Protein AF-A0A961PXK4-F1 (afdb_monomer)

pLDDT: mean 90.08, std 11.44, range [43.88, 98.19]

Solvent-accessible surface area (backbone atoms only — not comparable to full-atom values): 4349 Å² total; per-residue (Å²): 134,84,80,75,81,80,81,84,82,68,64,86,84,44,84,63,66,67,38,72,91,49,64,71,25,66,85,69,33,82,92,66,84,82,86,86,77,82,84,48,74,78,72,75,53,79,89,79,85,56,99,78,74,63,57,102,88,106

Sequence (58 aa):
MTGSEFFQRDRTLHPPALTPNYKTSVKRSPQHALLSLECSMSEMTGPRFGHGDLGPLD

Secondary structure (DSSP, 8-state):
--PPPPPPP-TTSSPPS--TTSGGGGGTS-SSPPPP----HHHH------TTSS-TT-

Radius of gyration: 17.52 Å; Cα contacts (8 Å, |Δi|>4): 19; chains: 1; bounding box: 36×32×42 Å

Mean predicted aligned error: 5.85 Å

Structure (mmCIF, N/CA/C/O backbone):
data_AF-A0A961PXK4-F1
#
_entry.id   AF-A0A961PXK4-F1
#
loop_
_atom_site.group_PDB
_atom_site.id
_atom_site.type_symbol
_atom_site.label_atom_id
_atom_site.label_alt_id
_atom_site.label_comp_id
_atom_site.label_asym_id
_atom_site.label_entity_id
_atom_site.label_seq_id
_atom_site.pdbx_PDB_ins_code
_atom_site.Cartn_x
_atom_site.Cartn_y
_atom_site.Cartn_z
_atom_site.occupancy
_atom_site.B_iso_or_equiv
_atom_site.auth_seq_id
_atom_site.auth_comp_id
_atom_site.auth_asym_id
_atom_site.auth_atom_id
_atom_site.pdbx_PDB_model_num
ATOM 1 N N . MET A 1 1 ? 17.899 18.698 -7.245 1.00 43.88 1 MET A N 1
ATOM 2 C CA . MET A 1 1 ? 16.505 18.363 -7.590 1.00 43.88 1 MET A CA 1
ATOM 3 C C . MET A 1 1 ? 15.881 17.806 -6.320 1.00 43.88 1 MET A C 1
ATOM 5 O O . MET A 1 1 ? 16.100 16.649 -6.000 1.00 43.88 1 MET A O 1
ATOM 9 N N . THR A 1 2 ? 15.277 18.658 -5.498 1.00 45.72 2 THR A N 1
ATOM 10 C CA . THR A 1 2 ? 14.564 18.216 -4.293 1.00 45.72 2 THR A CA 1
ATOM 11 C C . THR A 1 2 ? 13.290 17.532 -4.772 1.00 45.72 2 THR A C 1
ATOM 13 O O . THR A 1 2 ? 12.377 18.215 -5.230 1.00 45.72 2 THR A O 1
ATOM 16 N N . GLY A 1 3 ? 13.274 16.198 -4.794 1.00 59.34 3 GLY A N 1
ATOM 17 C CA . GLY A 1 3 ? 12.054 15.453 -5.089 1.00 59.34 3 GLY A CA 1
ATOM 18 C C . GLY A 1 3 ? 11.006 15.843 -4.055 1.00 59.34 3 GLY A C 1
ATOM 19 O O . GLY A 1 3 ? 11.244 15.688 -2.861 1.00 59.34 3 GLY A O 1
ATOM 20 N N . SER A 1 4 ? 9.912 16.451 -4.502 1.00 74.00 4 SER A N 1
ATOM 21 C CA . SER A 1 4 ? 8.783 16.767 -3.635 1.00 74.00 4 SER A CA 1
ATOM 22 C C . SER A 1 4 ? 8.154 15.467 -3.143 1.00 74.00 4 SER A C 1
ATOM 24 O O . SER A 1 4 ? 7.956 14.548 -3.938 1.00 74.00 4 SER A O 1
ATOM 26 N N . GLU A 1 5 ? 7.815 15.414 -1.860 1.00 85.31 5 GLU A N 1
ATOM 27 C CA . GLU A 1 5 ? 7.063 14.309 -1.271 1.00 85.31 5 GLU A CA 1
ATOM 28 C C . GLU A 1 5 ? 5.724 14.080 -2.001 1.00 85.31 5 GLU A C 1
ATOM 30 O O . GLU A 1 5 ? 5.114 15.015 -2.531 1.00 85.31 5 GLU A O 1
ATOM 35 N N . PHE A 1 6 ? 5.264 12.828 -2.051 1.00 90.12 6 PHE A N 1
ATOM 36 C CA . PHE A 1 6 ? 3.947 12.500 -2.595 1.00 90.12 6 PHE A CA 1
ATOM 37 C C . PHE A 1 6 ? 2.827 12.975 -1.661 1.00 90.12 6 PHE A C 1
ATOM 39 O O . PHE A 1 6 ? 2.969 12.975 -0.442 1.00 90.12 6 PHE A O 1
ATOM 46 N N . PHE A 1 7 ? 1.663 13.315 -2.219 1.00 93.06 7 PHE A N 1
ATOM 47 C CA . PHE A 1 7 ? 0.497 13.647 -1.399 1.00 93.06 7 PHE A CA 1
ATOM 48 C C . PHE A 1 7 ? 0.018 12.450 -0.572 1.00 93.06 7 PHE A C 1
ATOM 50 O O . PHE A 1 7 ? 0.008 11.306 -1.039 1.00 93.06 7 PHE A O 1
ATOM 57 N N . GLN A 1 8 ? -0.464 12.738 0.638 1.00 93.56 8 GLN A N 1
ATOM 58 C CA . GLN A 1 8 ? -1.035 11.720 1.506 1.00 93.56 8 GLN A CA 1
ATOM 59 C C . GLN A 1 8 ? -2.293 11.112 0.879 1.00 93.56 8 GLN A C 1
ATOM 61 O O . GLN A 1 8 ? -3.180 11.821 0.402 1.00 93.56 8 GLN A O 1
ATOM 66 N N . ARG A 1 9 ? -2.386 9.778 0.905 1.00 94.56 9 ARG A N 1
ATOM 67 C CA . ARG A 1 9 ? -3.541 9.066 0.344 1.00 94.56 9 ARG A CA 1
ATOM 68 C C . ARG A 1 9 ? -4.804 9.318 1.163 1.00 94.56 9 ARG A C 1
ATOM 70 O O . ARG A 1 9 ? -4.856 8.964 2.342 1.00 94.56 9 ARG A O 1
ATOM 77 N N . ASP A 1 10 ? -5.853 9.793 0.499 1.00 96.38 10 ASP A N 1
ATOM 78 C CA . ASP A 1 10 ? -7.212 9.750 1.034 1.00 96.38 10 ASP A CA 1
ATOM 79 C C . ASP A 1 10 ? -7.770 8.324 0.919 1.00 96.38 10 A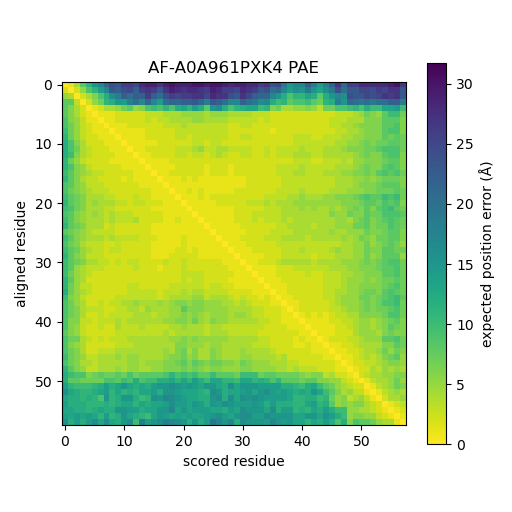SP A C 1
ATOM 81 O O . ASP A 1 10 ? -8.091 7.826 -0.161 1.00 96.38 10 ASP A O 1
ATOM 85 N N . ARG A 1 11 ? -7.872 7.640 2.060 1.00 95.19 11 ARG A N 1
ATOM 86 C CA . ARG A 1 11 ? -8.341 6.250 2.124 1.00 95.19 11 ARG A CA 1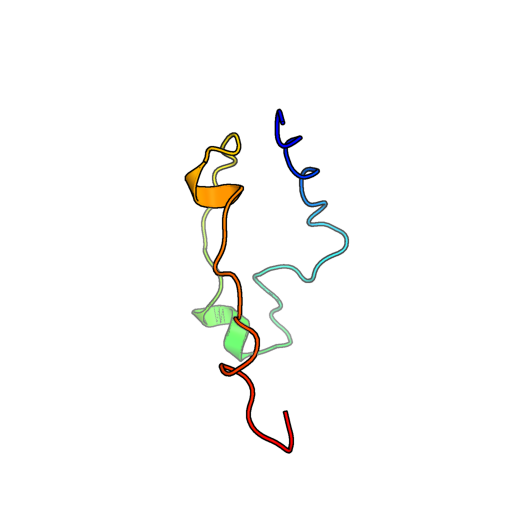
ATOM 87 C C . ARG A 1 11 ? -9.856 6.112 1.997 1.00 95.19 11 ARG A C 1
ATOM 89 O O . ARG A 1 11 ? -10.319 4.986 1.875 1.00 95.19 11 ARG A O 1
ATOM 96 N N . THR A 1 12 ? -10.614 7.209 2.015 1.00 96.50 12 THR A N 1
ATOM 97 C CA . THR A 1 12 ? -12.073 7.177 1.818 1.00 96.50 12 THR A CA 1
ATOM 98 C C . THR A 1 12 ? -12.455 7.004 0.348 1.00 96.50 12 THR A C 1
ATOM 100 O O . THR A 1 12 ? -13.518 6.466 0.049 1.00 96.50 12 THR A O 1
ATOM 103 N N . LEU A 1 13 ? -11.557 7.389 -0.566 1.00 97.88 13 LEU A N 1
ATOM 104 C CA . LEU A 1 13 ? -11.718 7.201 -2.010 1.00 97.88 13 LEU A CA 1
ATOM 105 C C . LEU A 1 13 ? -11.397 5.768 -2.465 1.00 97.88 13 LEU A C 1
ATOM 107 O O . LEU A 1 13 ? -11.800 5.348 -3.548 1.00 97.88 13 LEU A O 1
ATOM 111 N N . HIS A 1 14 ? -10.659 5.014 -1.650 1.00 96.69 14 HIS A N 1
ATOM 112 C CA . HIS A 1 14 ? -10.268 3.633 -1.920 1.00 96.69 14 HIS A CA 1
ATOM 113 C C . HIS A 1 14 ? -11.176 2.643 -1.173 1.00 96.69 14 HIS A C 1
ATOM 115 O O . HIS A 1 14 ? -11.755 2.988 -0.142 1.00 96.69 14 HIS A O 1
ATOM 121 N N . PRO A 1 15 ? -11.302 1.386 -1.643 1.00 97.00 15 PRO A N 1
ATOM 122 C CA . PRO A 1 15 ? -12.066 0.382 -0.916 1.00 97.00 15 PRO A CA 1
ATOM 123 C C . PRO A 1 15 ? -11.441 0.111 0.463 1.00 97.00 15 PRO A C 1
ATOM 125 O O . PRO A 1 15 ? -10.211 0.053 0.585 1.00 97.00 15 PRO A O 1
ATOM 128 N N . PRO A 1 16 ? -12.259 -0.111 1.506 1.00 96.94 16 PRO A N 1
ATOM 129 C CA . PRO A 1 16 ? -11.741 -0.485 2.810 1.00 96.94 16 PRO A CA 1
ATOM 130 C C . PRO A 1 16 ? -11.086 -1.867 2.743 1.00 96.94 16 PRO A C 1
ATOM 132 O O . PRO A 1 16 ? -11.492 -2.737 1.971 1.00 96.94 16 PRO A O 1
ATOM 135 N N . ALA A 1 17 ? -10.086 -2.098 3.597 1.00 97.25 17 ALA A N 1
ATOM 136 C CA . ALA A 1 17 ? -9.384 -3.380 3.628 1.00 97.25 17 ALA A CA 1
ATOM 137 C C . ALA A 1 17 ? -10.319 -4.552 3.984 1.00 97.25 17 ALA A C 1
ATOM 139 O O . ALA A 1 17 ? -10.165 -5.655 3.459 1.00 97.25 17 ALA A O 1
ATOM 140 N N . LEU A 1 18 ? -11.308 -4.307 4.852 1.00 97.62 18 LEU A N 1
ATOM 141 C CA . LEU A 1 18 ? -12.373 -5.251 5.172 1.00 97.62 18 LEU A CA 1
ATOM 142 C C . LEU A 1 18 ? -13.645 -4.892 4.395 1.00 97.62 18 LEU A C 1
ATOM 144 O O . LEU A 1 18 ? -14.312 -3.905 4.694 1.00 97.62 18 LEU A O 1
ATOM 148 N N . T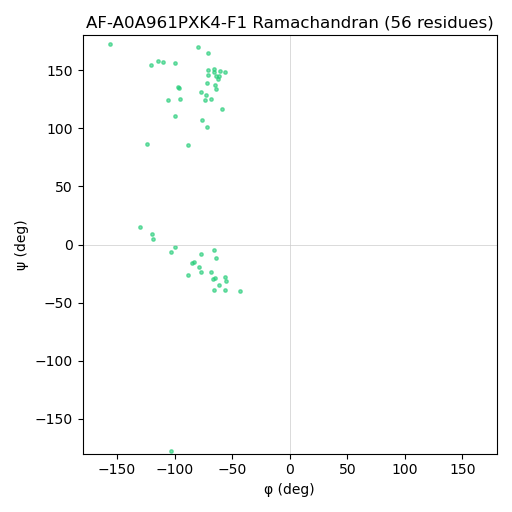HR A 1 19 ? -14.003 -5.737 3.433 1.00 97.69 19 THR A N 1
ATOM 149 C CA . THR A 1 19 ? -15.246 -5.673 2.657 1.00 97.69 19 THR A CA 1
ATOM 150 C C . THR A 1 19 ? -15.991 -7.006 2.804 1.00 97.69 19 THR A C 1
ATOM 152 O O . THR A 1 19 ? -15.826 -7.885 1.969 1.00 97.69 19 THR A O 1
ATOM 155 N N . PRO A 1 20 ? -16.824 -7.210 3.847 1.00 96.50 20 PRO A N 1
ATOM 156 C CA . PRO A 1 20 ? -17.354 -8.537 4.205 1.00 96.50 20 PRO A CA 1
ATOM 157 C C . PRO A 1 20 ? -18.097 -9.275 3.081 1.00 96.50 20 PRO A C 1
ATOM 159 O O . PRO A 1 20 ? -18.031 -10.501 2.994 1.00 96.50 20 PRO A O 1
ATOM 162 N N . ASN A 1 21 ? -18.758 -8.530 2.189 1.00 97.88 21 ASN A N 1
ATOM 163 C CA . ASN A 1 21 ? -19.432 -9.086 1.013 1.00 97.88 21 ASN A CA 1
ATOM 164 C C . ASN A 1 21 ? -18.438 -9.714 0.017 1.00 97.88 21 ASN A C 1
ATOM 166 O O . ASN A 1 21 ? -18.766 -10.687 -0.663 1.00 97.88 21 ASN A O 1
ATOM 170 N N . TYR A 1 22 ? -17.202 -9.212 -0.031 1.00 97.75 22 TYR A N 1
ATOM 171 C CA . TYR A 1 22 ? -16.090 -9.827 -0.742 1.00 97.75 22 TYR A CA 1
ATOM 172 C C . TYR A 1 22 ? -15.365 -10.822 0.172 1.00 97.75 22 TYR A C 1
ATOM 174 O O . TYR A 1 22 ? -14.373 -10.521 0.833 1.00 97.75 22 TYR A O 1
ATOM 182 N N . LYS A 1 23 ? -15.885 -12.052 0.196 1.00 97.56 23 LYS A N 1
ATOM 183 C CA . LYS A 1 23 ? -15.557 -13.120 1.161 1.00 97.56 23 LYS A CA 1
ATOM 184 C C . LYS A 1 23 ? -14.067 -13.285 1.482 1.00 97.56 23 LYS A C 1
ATOM 186 O O . LYS A 1 23 ? -13.709 -13.526 2.633 1.00 97.56 23 LYS A O 1
ATOM 191 N N . THR A 1 24 ? -13.186 -13.170 0.490 1.00 97.75 24 THR A N 1
ATOM 192 C CA . THR A 1 24 ? -11.742 -13.352 0.692 1.00 97.75 24 THR A CA 1
ATOM 193 C C . THR A 1 24 ? -11.102 -12.253 1.540 1.00 97.75 24 THR A C 1
ATOM 195 O O . THR A 1 24 ? -10.071 -12.516 2.157 1.00 97.75 24 THR A O 1
ATOM 198 N N . SER A 1 25 ? -11.690 -11.052 1.622 1.00 98.00 25 SER A N 1
ATOM 199 C CA . SER A 1 25 ? -11.148 -9.959 2.438 1.00 98.00 25 SER A CA 1
ATOM 200 C C . SER A 1 25 ? -11.207 -10.277 3.934 1.00 98.00 25 SER A C 1
ATOM 202 O O . SER A 1 25 ? -10.343 -9.837 4.678 1.00 98.00 25 SER A O 1
ATOM 204 N N . VAL A 1 26 ? -12.187 -11.070 4.386 1.00 97.81 26 VAL A N 1
ATOM 205 C CA . VAL A 1 26 ? -12.442 -11.344 5.814 1.00 97.81 26 VAL A CA 1
ATOM 206 C C . VAL A 1 26 ? -11.215 -11.917 6.526 1.00 97.81 26 VAL A C 1
ATOM 208 O O . VAL A 1 26 ? -10.936 -11.571 7.670 1.00 97.81 26 VAL A O 1
ATOM 211 N N . LYS A 1 27 ? -10.468 -12.799 5.855 1.00 98.19 27 LYS A N 1
ATOM 212 C CA . LYS A 1 27 ? -9.248 -13.415 6.403 1.00 98.19 27 LYS A CA 1
ATOM 213 C C . LYS A 1 27 ? -7.958 -12.752 5.916 1.00 98.19 27 LYS A C 1
ATOM 215 O O . LYS A 1 27 ? -6.884 -13.171 6.328 1.00 98.19 27 LYS A O 1
ATOM 220 N N . ARG A 1 28 ? -8.053 -11.747 5.039 1.00 97.75 28 ARG A N 1
ATOM 221 C CA . ARG A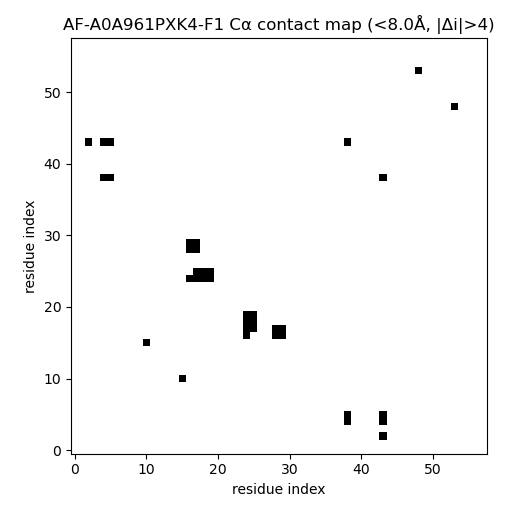 1 28 ? -6.908 -11.061 4.414 1.00 97.75 28 ARG A CA 1
ATOM 222 C C . ARG A 1 28 ? -6.861 -9.561 4.724 1.00 97.75 28 ARG A C 1
ATOM 224 O O . ARG A 1 28 ? -6.051 -8.853 4.135 1.00 97.75 28 ARG A O 1
ATOM 231 N N . SER A 1 29 ? -7.701 -9.077 5.639 1.00 97.69 29 SER A N 1
ATOM 232 C CA . SER A 1 29 ? -7.686 -7.694 6.111 1.00 97.69 29 SER A CA 1
ATOM 233 C C . SER A 1 29 ? -6.901 -7.566 7.426 1.00 97.69 29 SER A C 1
ATOM 235 O O . SER A 1 29 ? -7.118 -8.375 8.340 1.00 97.69 29 SER A O 1
ATOM 237 N N . PRO A 1 30 ? -6.034 -6.548 7.573 1.00 97.75 30 PRO A N 1
ATOM 238 C CA . PRO A 1 30 ? -5.407 -6.232 8.853 1.00 97.75 30 PRO A CA 1
ATOM 239 C C . PRO A 1 30 ? -6.467 -5.873 9.905 1.00 97.75 30 PRO A C 1
ATOM 241 O O . PRO A 1 30 ? -7.522 -5.336 9.572 1.00 97.75 30 PRO A O 1
ATOM 244 N N . GLN A 1 31 ? -6.178 -6.178 11.173 1.00 97.56 31 GLN A N 1
ATOM 245 C CA . GLN A 1 31 ? -7.089 -5.939 12.307 1.00 97.56 31 GLN A CA 1
ATOM 246 C C . GLN A 1 31 ? -6.706 -4.711 13.150 1.00 97.56 31 GLN A C 1
ATOM 248 O O . GLN A 1 31 ? -7.445 -4.314 14.045 1.00 97.56 31 GLN A O 1
ATOM 253 N N . HIS A 1 32 ? -5.560 -4.095 12.857 1.00 97.81 32 HIS A N 1
ATOM 254 C CA . HIS A 1 32 ? -5.085 -2.878 13.510 1.00 97.81 32 HIS A CA 1
ATOM 255 C C . HIS A 1 32 ? -5.031 -1.721 12.515 1.00 97.81 32 HIS A C 1
ATOM 257 O O . HIS A 1 32 ? -4.956 -1.928 11.300 1.00 97.81 32 HIS A O 1
ATOM 263 N N . ALA A 1 33 ? -5.057 -0.497 13.042 1.00 97.00 33 ALA A N 1
ATOM 264 C CA . ALA A 1 33 ? -4.873 0.700 12.237 1.00 97.00 33 ALA A CA 1
ATOM 265 C C . ALA A 1 33 ? -3.487 0.702 11.573 1.00 97.00 33 ALA A C 1
ATOM 267 O O . ALA A 1 33 ? -2.501 0.239 12.146 1.00 97.00 33 ALA A O 1
ATOM 268 N N . LEU A 1 34 ? -3.417 1.243 10.359 1.00 96.81 34 LEU A N 1
ATOM 269 C CA . LEU A 1 34 ? -2.150 1.432 9.659 1.00 96.81 34 LEU A CA 1
ATOM 270 C C . LEU A 1 34 ? -1.359 2.565 10.321 1.00 96.81 34 LEU A C 1
ATOM 272 O O . LEU A 1 34 ? -1.929 3.612 10.632 1.00 96.81 34 LEU A O 1
ATOM 276 N N . LEU A 1 35 ? -0.050 2.373 10.461 1.00 96.12 35 LEU A N 1
ATOM 277 C CA . LEU A 1 35 ? 0.870 3.417 10.902 1.00 96.12 35 LEU A CA 1
ATOM 278 C C . LEU A 1 35 ? 1.143 4.380 9.740 1.00 96.12 35 LEU A C 1
ATOM 280 O O . LEU A 1 35 ? 1.428 3.942 8.625 1.00 96.12 35 LEU A O 1
ATOM 284 N N . SER A 1 36 ? 1.032 5.680 9.998 1.00 94.50 36 SER A N 1
ATOM 285 C CA . SER A 1 36 ? 1.384 6.728 9.036 1.00 94.50 36 SER A CA 1
ATOM 286 C C . SER A 1 36 ? 2.814 7.182 9.304 1.00 94.50 36 SER A C 1
ATOM 288 O O . SER A 1 36 ? 3.124 7.556 10.433 1.00 94.50 36 SER A O 1
ATOM 290 N N . LEU A 1 37 ? 3.664 7.133 8.281 1.00 93.38 37 LEU A N 1
ATOM 291 C CA . LEU A 1 37 ? 5.071 7.533 8.332 1.00 93.38 37 LEU A CA 1
ATOM 292 C C . LEU A 1 37 ? 5.317 8.660 7.323 1.00 93.38 37 LEU A C 1
ATOM 294 O O . LEU A 1 37 ? 4.586 8.764 6.337 1.00 93.38 37 LEU A O 1
ATOM 298 N N . GLU A 1 38 ? 6.337 9.476 7.577 1.00 91.31 38 GLU A N 1
ATOM 299 C CA . GLU A 1 38 ? 6.853 10.465 6.620 1.00 91.31 38 GLU A CA 1
ATOM 300 C C . GLU A 1 38 ? 7.587 9.752 5.475 1.00 91.31 38 GLU A C 1
ATOM 302 O O . GLU A 1 38 ? 8.206 8.705 5.698 1.00 91.31 38 GLU A O 1
ATOM 307 N N . CYS A 1 39 ? 7.531 10.283 4.248 1.00 91.75 39 CYS A N 1
ATOM 308 C CA . CYS A 1 39 ? 8.233 9.652 3.132 1.00 91.75 39 CYS A CA 1
ATOM 309 C C . CYS A 1 39 ? 9.744 9.861 3.240 1.00 91.75 39 CYS A C 1
ATOM 311 O O . CYS A 1 39 ? 10.243 10.985 3.310 1.00 91.75 39 CYS A O 1
ATOM 313 N 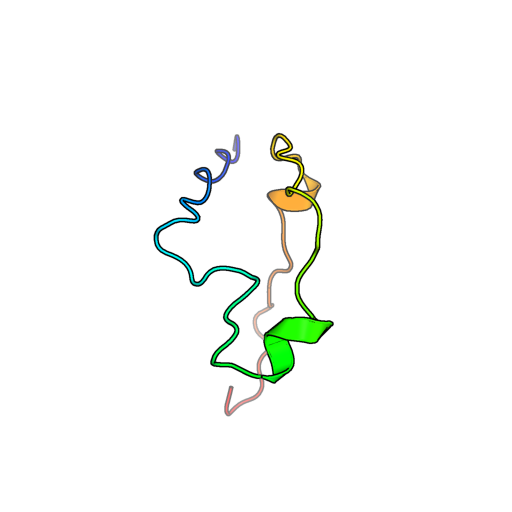N . SER A 1 40 ? 10.493 8.768 3.144 1.00 90.75 40 SER A N 1
ATOM 314 C CA . SER A 1 40 ? 11.943 8.789 3.004 1.00 90.75 40 SER A CA 1
ATOM 315 C C . SER A 1 40 ? 12.356 8.494 1.557 1.00 90.75 40 SER A C 1
ATOM 317 O O . SER A 1 40 ? 11.530 8.283 0.665 1.00 90.75 40 SER A O 1
ATOM 319 N N . MET A 1 41 ? 13.667 8.441 1.303 1.00 92.19 41 MET A N 1
ATOM 320 C CA . MET A 1 41 ? 14.206 8.021 0.003 1.00 92.19 41 MET A CA 1
ATOM 321 C C . MET A 1 41 ? 13.717 6.627 -0.422 1.00 92.19 41 MET A C 1
ATOM 323 O O . MET A 1 41 ? 13.613 6.368 -1.621 1.00 92.19 41 MET A O 1
ATOM 327 N N . SER A 1 42 ? 13.398 5.752 0.535 1.00 92.31 42 SER A N 1
ATOM 328 C CA . SER A 1 42 ? 12.909 4.395 0.268 1.00 92.31 42 SER A CA 1
ATOM 329 C C . SER A 1 42 ? 11.538 4.403 -0.412 1.00 92.31 42 SER A C 1
ATOM 331 O O . SER A 1 42 ? 11.303 3.618 -1.322 1.00 92.31 42 SER A O 1
ATOM 333 N N . GLU A 1 43 ? 10.643 5.305 -0.002 1.00 92.62 43 GLU A N 1
ATOM 334 C CA . GLU A 1 43 ? 9.285 5.425 -0.542 1.00 92.62 43 GLU A CA 1
ATOM 335 C C . GLU A 1 43 ? 9.220 6.349 -1.764 1.00 92.62 43 GLU A C 1
ATOM 337 O O . GLU A 1 43 ? 8.330 6.210 -2.603 1.00 92.62 43 GLU A O 1
ATOM 342 N N . MET A 1 44 ? 10.148 7.306 -1.865 1.00 92.38 44 MET A N 1
ATOM 343 C CA . MET A 1 44 ? 10.182 8.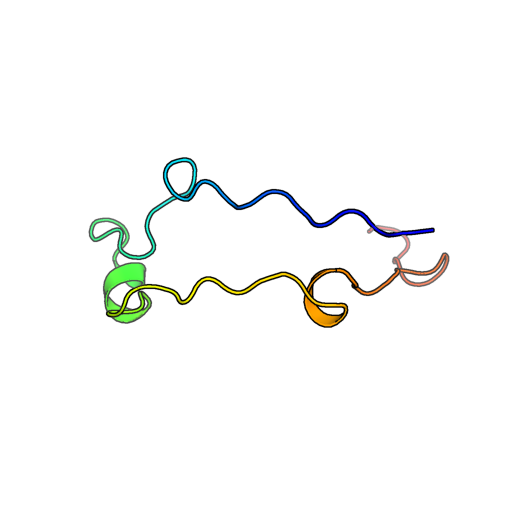281 -2.960 1.00 92.38 44 MET A CA 1
ATOM 344 C C . MET A 1 44 ? 10.858 7.766 -4.231 1.00 92.38 44 MET A C 1
ATOM 346 O O . MET A 1 44 ? 10.735 8.386 -5.288 1.00 92.38 44 MET A O 1
ATOM 350 N N . THR A 1 45 ? 11.595 6.662 -4.146 1.00 92.19 45 THR A N 1
ATOM 351 C CA . THR A 1 45 ? 12.299 6.081 -5.290 1.00 92.19 45 THR A CA 1
ATOM 352 C C . THR A 1 45 ? 11.669 4.760 -5.718 1.00 92.19 45 THR A C 1
ATOM 354 O O . THR A 1 45 ? 10.967 4.096 -4.962 1.00 92.19 45 THR A O 1
ATOM 357 N N . GLY A 1 46 ? 11.895 4.386 -6.973 1.00 90.25 46 GLY A N 1
ATOM 358 C CA . GLY A 1 46 ? 11.423 3.135 -7.553 1.00 90.25 46 GLY A CA 1
ATO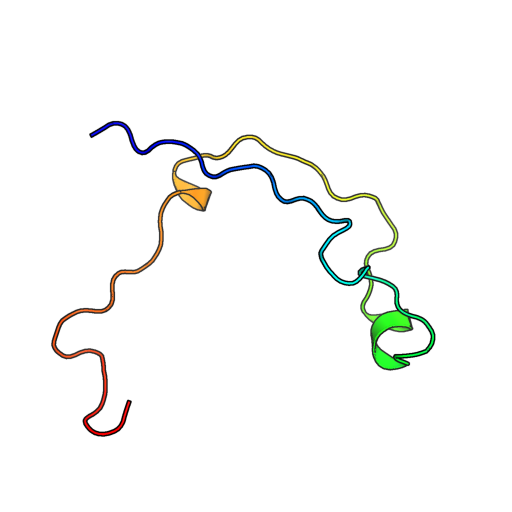M 359 C C . GLY A 1 46 ? 12.297 2.734 -8.742 1.00 90.25 46 GLY A C 1
ATOM 360 O O . GLY A 1 46 ? 13.168 3.510 -9.152 1.00 90.25 46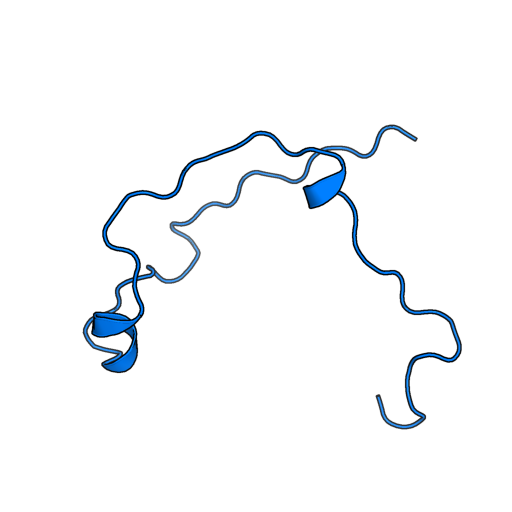 GLY A O 1
ATOM 361 N N . PRO A 1 47 ? 12.104 1.530 -9.299 1.00 91.62 47 PRO A N 1
ATOM 362 C CA . PRO A 1 47 ? 12.874 1.081 -10.448 1.00 91.62 47 PRO A CA 1
ATOM 363 C C . PRO A 1 47 ? 12.557 1.928 -11.684 1.00 91.62 47 PRO A C 1
ATOM 365 O O . PRO A 1 47 ? 11.432 2.387 -11.884 1.00 91.62 47 PRO A O 1
ATOM 368 N N . ARG A 1 48 ? 13.558 2.093 -12.548 1.00 89.06 48 ARG A N 1
ATOM 369 C CA . ARG A 1 48 ? 13.379 2.618 -13.901 1.00 89.06 48 ARG A CA 1
ATOM 370 C C . ARG A 1 48 ? 13.512 1.452 -14.873 1.00 89.06 48 ARG A C 1
ATOM 372 O O . ARG A 1 48 ? 14.557 0.813 -14.885 1.00 89.06 48 ARG A O 1
ATOM 379 N N . PHE A 1 49 ? 12.499 1.242 -15.706 1.00 88.00 49 PHE A N 1
ATOM 380 C CA . PHE A 1 49 ? 12.607 0.356 -16.863 1.00 88.00 49 PHE A CA 1
ATOM 381 C C . PHE A 1 49 ? 13.453 1.038 -17.944 1.00 88.00 49 PHE A C 1
ATOM 383 O O . PHE A 1 49 ? 13.200 2.189 -18.316 1.00 88.00 49 PHE A O 1
ATOM 390 N N . GLY A 1 50 ? 14.511 0.365 -18.385 1.00 86.75 50 GLY A N 1
ATOM 391 C CA . GLY A 1 50 ? 15.377 0.794 -19.472 1.00 86.75 50 GLY A CA 1
ATOM 392 C C . GLY A 1 50 ? 14.770 0.509 -20.845 1.00 86.75 50 GLY A C 1
ATOM 393 O O . GLY A 1 50 ? 13.788 -0.211 -20.991 1.00 86.75 50 GLY A O 1
ATOM 394 N N . HIS A 1 51 ? 15.398 1.055 -21.885 1.00 83.69 51 HIS A N 1
ATOM 395 C CA . HIS A 1 51 ? 14.900 0.997 -23.265 1.00 83.69 51 HIS A CA 1
ATOM 396 C C . HIS A 1 51 ? 14.823 -0.419 -23.869 1.00 83.69 51 HIS A C 1
ATOM 398 O O . HIS A 1 51 ? 14.263 -0.571 -24.948 1.00 83.69 51 HIS A O 1
ATOM 404 N N . GLY A 1 52 ? 15.406 -1.432 -23.220 1.00 85.25 52 GLY A N 1
ATOM 405 C CA . GLY A 1 52 ? 15.397 -2.826 -23.678 1.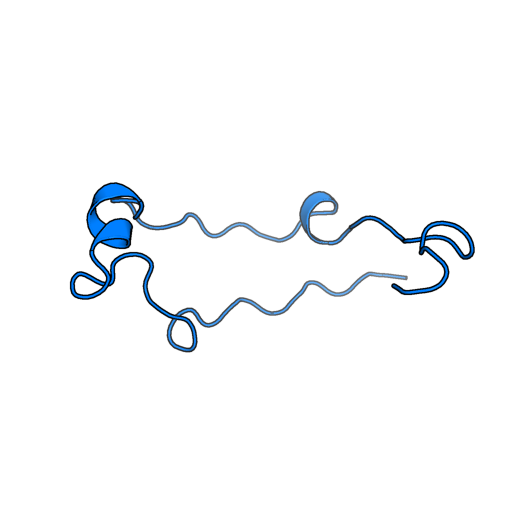00 85.25 52 GLY A CA 1
ATOM 406 C C . GLY A 1 52 ? 14.709 -3.801 -22.721 1.00 85.25 52 GLY A C 1
ATOM 407 O O . GLY A 1 52 ? 14.765 -5.000 -22.967 1.00 85.25 52 GLY A O 1
ATOM 408 N N . ASP A 1 53 ? 14.102 -3.307 -21.638 1.00 80.50 53 ASP A N 1
ATOM 409 C CA . ASP A 1 53 ? 13.523 -4.164 -20.593 1.00 80.50 53 ASP A CA 1
ATOM 410 C C . ASP A 1 53 ? 12.092 -4.615 -20.921 1.00 80.50 53 ASP A C 1
ATOM 412 O O . ASP A 1 53 ? 11.592 -5.561 -20.315 1.00 80.50 53 ASP A O 1
ATOM 416 N N . LEU A 1 54 ? 11.440 -3.951 -21.882 1.00 82.31 54 LEU A N 1
ATOM 417 C CA . LEU A 1 54 ? 10.092 -4.277 -22.342 1.00 82.31 54 LEU A CA 1
ATOM 418 C C . LEU A 1 54 ? 10.170 -5.166 -23.588 1.00 82.31 54 LEU A C 1
ATOM 420 O O . LEU A 1 54 ? 10.961 -4.920 -24.504 1.00 82.31 54 LEU A O 1
ATOM 424 N N . GLY A 1 55 ? 9.360 -6.224 -23.611 1.00 82.06 55 GLY A N 1
ATOM 425 C CA . GLY A 1 55 ? 9.265 -7.124 -24.757 1.00 82.06 55 GLY A CA 1
ATOM 426 C C . GLY A 1 55 ? 8.564 -6.462 -25.953 1.00 82.06 55 GLY A C 1
ATOM 427 O O . GLY A 1 55 ? 7.876 -5.462 -25.799 1.00 82.06 55 GLY A O 1
ATOM 428 N N . PRO A 1 56 ? 8.665 -7.031 -27.165 1.00 79.50 56 PRO A N 1
ATOM 429 C CA . PRO A 1 56 ? 8.092 -6.435 -28.378 1.00 79.50 56 PRO A CA 1
ATOM 430 C C . PRO A 1 56 ? 6.550 -6.347 -28.418 1.00 79.50 56 PRO A C 1
ATOM 432 O O . PRO A 1 56 ? 6.012 -5.816 -29.386 1.00 79.50 56 PRO A O 1
ATOM 435 N N . LEU A 1 57 ? 5.840 -6.888 -27.422 1.00 81.12 57 LEU A N 1
ATOM 436 C CA . LEU A 1 57 ? 4.372 -6.889 -27.313 1.00 81.12 57 LEU A CA 1
ATOM 437 C C . LEU A 1 57 ? 3.881 -6.409 -25.930 1.00 81.12 57 LEU A C 1
ATOM 439 O O . LEU A 1 57 ? 2.733 -6.679 -25.579 1.00 81.12 57 LEU A O 1
ATOM 443 N N . ASP A 1 58 ? 4.760 -5.776 -25.151 1.00 72.31 58 ASP A N 1
ATOM 444 C CA . ASP A 1 58 ? 4.472 -5.184 -23.834 1.00 72.31 58 ASP A CA 1
ATOM 445 C C . ASP A 1 58 ? 4.204 -3.673 -23.960 1.00 72.31 58 ASP A C 1
ATOM 447 O O . ASP A 1 58 ? 4.911 -3.019 -24.766 1.00 72.31 58 ASP A O 1
#

Nearest PDB structures (foldseek):
  2bum-assembly1_B  TM=9.231E-01  e=3.794E-03  Acinetobacter baylyi ADP1
  1ykk-assembly1_B  TM=9.253E-01  e=3.058E-03  Pseudomonas putida
  1ykn-assembly1_F  TM=9.078E-01  e=3.286E-03  Pseudomonas putida
  2but-assembly1_B  TM=9.238E-01  e=4.381E-03  Acinetobacter baylyi ADP1

Foldseek 3Di:
DPQDFDDDDDCVVPDALDDVVPPVSVVVRDPDDDDDDGDDPVNSDDDDDDPPNDDPVD